Protein 4WXT (pdb70)

InterPro domains:
  IPR005746 Thioredoxin [PIRSF000077] (10-111)
  IPR005746 Thioredoxin [TIGR01068] (14-111)
  IPR013766 Thioredoxin domain [PF00085] (10-109)
  IPR013766 Thioredoxin domain [PS51352] (1-115)
  IPR017937 Thioredoxin, conserved site [PS00194] (30-48)
  IPR036249 Thioredoxin-like superfamily [SSF52833] (10-113)

Radius of gyration: 12.86 Å; Cα contacts (8 Å, |Δi|>4): 195; chains: 1; bounding box: 25×25×40 Å

Secondary structure (DSSP, 8-state):
---EEE-TTTHIIIIIT-SS-EEEEEE-TT-HHHHHHHHHHHHHHHHTTTT-EEEEEETTT-HHHHHHTT--SSSEEEEEETTEEEEEEES---HHHHHHHH-S----

B-factor: mean 15.84, std 8.83, range [5.78, 53.74]

Organism: NCBI:txid1160712

Structure (mmCIF, N/CA/C/O backbone):
data_4WXT
#
_entry.id   4WXT
#
_cell.length_a   26.070
_cell.length_b   29.860
_cell.length_c   31.080
_cell.angle_alpha   82.64
_cell.angle_beta   87.64
_cell.angle_gamma   66.84
#
_symmetry.space_group_name_H-M   'P 1'
#
loop_
_entity.id
_entity.type
_entity.pdbx_description
1 polymer Thioredoxin
2 water water
#
loop_
_atom_site.group_PDB
_atom_site.id
_atom_site.type_symbol
_atom_site.label_atom_id
_atom_site.label_alt_id
_atom_site.label_comp_id
_atom_site.label_asym_id
_atom_site.label_entity_id
_atom_site.label_seq_id
_atom_site.pdbx_PDB_ins_code
_atom_site.Cartn_x
_atom_site.Cartn_y
_atom_site.Cartn_z
_atom_site.occupancy
_atom_site.B_iso_or_equiv
_atom_site.auth_seq_id
_atom_site.auth_comp_id
_atom_site.auth_asym_id
_atom_site.auth_atom_id
_atom_site.pdbx_PDB_model_num
ATOM 1 N N . ILE A 1 16 ? -10.761 9.167 -7.595 1.00 22.88 8 ILE A N 1
ATOM 2 C CA . ILE A 1 16 ? -10.284 7.940 -6.964 1.00 24.01 8 ILE A CA 1
ATOM 3 C C . ILE A 1 16 ? -9.031 8.234 -6.146 1.00 23.81 8 ILE A C 1
ATOM 4 O O . ILE A 1 16 ? -8.038 8.720 -6.677 1.00 26.96 8 ILE A O 1
ATOM 9 N N . ALA A 1 17 ? -9.092 7.961 -4.847 1.00 25.16 9 ALA A N 1
ATOM 10 C CA . ALA A 1 17 ? -7.946 8.178 -3.971 1.00 15.67 9 ALA A CA 1
ATOM 11 C C . ALA A 1 17 ? -7.534 6.856 -3.350 1.00 11.87 9 ALA A C 1
ATOM 12 O O . ALA A 1 17 ? -8.067 5.810 -3.716 1.00 15.13 9 ALA A O 1
ATOM 14 N N . THR A 1 18 ? -6.593 6.888 -2.412 1.00 12.57 10 THR A N 1
ATOM 15 C CA . THR A 1 18 ? -6.228 5.687 -1.695 1.00 9.95 10 THR A CA 1
ATOM 16 C C . THR A 1 18 ? -7.314 5.280 -0.710 1.00 9.68 10 THR A C 1
ATOM 17 O O . THR A 1 18 ? -8.158 6.089 -0.302 1.00 11.86 10 THR A O 1
ATOM 21 N N . ILE A 1 19 ? -7.290 4.011 -0.329 1.00 9.14 11 ILE A N 1
ATOM 22 C CA . ILE A 1 19 ? -8.103 3.539 0.779 1.00 9.58 11 ILE A CA 1
ATOM 23 C C . ILE A 1 19 ? -7.192 3.205 1.938 1.00 8.35 11 ILE A C 1
ATOM 24 O O . ILE A 1 19 ? -6.018 2.902 1.747 1.00 12.00 11 ILE A O 1
ATOM 29 N N . GLU A 1 20 ? -7.739 3.269 3.135 1.00 8.34 12 GLU A N 1
ATOM 30 C CA . GLU A 1 20 ? -7.073 2.863 4.345 1.00 7.87 12 GLU A CA 1
ATOM 31 C C . GLU A 1 20 ? -7.493 1.433 4.646 1.00 7.48 12 GLU A C 1
ATOM 32 O O . GLU A 1 20 ? -8.689 1.128 4.574 1.00 8.09 12 GLU A O 1
ATOM 38 N N . VAL A 1 21 ? -6.550 0.565 4.957 1.00 6.64 13 VAL A N 1
ATOM 39 C CA . VAL A 1 21 ? -6.839 -0.809 5.336 1.00 7.52 13 VAL A CA 1
ATOM 40 C C . VAL A 1 21 ? -6.161 -1.144 6.662 1.00 7.29 13 VAL A C 1
ATOM 41 O O . VAL A 1 21 ? -5.285 -0.424 7.1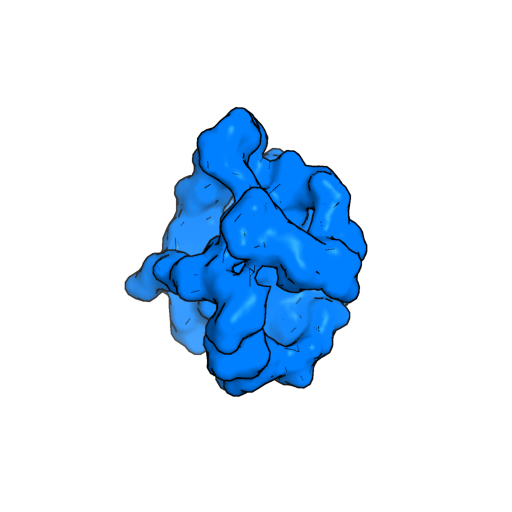41 1.00 8.01 13 VAL A O 1
ATOM 45 N N . SER A 1 22 ? -6.530 -2.288 7.218 1.00 7.71 14 SER A N 1
ATOM 46 C CA . SER A 1 22 ? -6.124 -2.661 8.572 1.00 8.41 14 SER A CA 1
ATOM 47 C C . SER A 1 22 ? -6.083 -4.172 8.662 1.00 8.18 14 SER A C 1
ATOM 48 O O . SER A 1 22 ? -6.563 -4.845 7.753 1.00 9.25 14 SER A O 1
ATOM 51 N N . ASP A 1 23 ? -5.582 -4.697 9.779 1.00 9.15 15 ASP A N 1
ATOM 52 C CA . ASP A 1 23 ? -5.611 -6.131 10.014 1.00 10.20 15 ASP A CA 1
ATOM 53 C C . ASP A 1 23 ? -7.036 -6.679 9.812 1.00 10.94 15 ASP A C 1
ATOM 54 O O . ASP A 1 23 ? -7.225 -7.714 9.185 1.00 11.61 15 ASP A O 1
ATOM 59 N N . ALA A 1 24 ? -8.026 -5.978 10.358 1.00 10.82 16 ALA A N 1
ATOM 60 C CA . ALA A 1 24 ? -9.408 -6.434 10.329 1.00 12.31 16 ALA A CA 1
ATOM 61 C C . ALA A 1 24 ? -9.995 -6.437 8.919 1.00 10.59 16 ALA A C 1
ATOM 62 O O . ALA A 1 24 ? -10.834 -7.269 8.597 1.00 12.97 16 ALA A O 1
ATOM 64 N N . SER A 1 25 ? -9.580 -5.486 8.085 1.00 8.22 17 SER A N 1
ATOM 65 C CA . SER A 1 25 ? -10.182 -5.380 6.757 1.00 8.86 17 SER A CA 1
ATOM 66 C C . SER A 1 25 ? -9.308 -5.926 5.638 1.00 8.71 17 SER A C 1
ATOM 67 O O . SER A 1 25 ? -9.723 -5.873 4.483 1.00 9.29 17 SER A O 1
ATOM 70 N N . PHE A 1 26 ? -8.122 -6.436 5.935 1.00 8.22 18 PHE A N 1
ATOM 71 C CA . PHE A 1 26 ? -7.182 -6.769 4.874 1.00 8.33 18 PHE A CA 1
ATOM 72 C C . PHE A 1 26 ? -7.736 -7.844 3.943 1.00 8.93 18 PHE A C 1
ATOM 73 O O . PHE A 1 26 ? -7.567 -7.769 2.736 1.00 8.75 18 PHE A O 1
ATOM 81 N N . SER A 1 27 ? -8.419 -8.833 4.486 1.00 9.25 19 SER A N 1
ATOM 82 C CA . SER A 1 27 ? -8.949 -9.894 3.620 1.00 8.98 19 SER A CA 1
ATOM 83 C C . SER A 1 27 ? -10.015 -9.410 2.659 1.00 10.08 19 SER A C 1
ATOM 84 O O . SER A 1 27 ? -10.014 -9.783 1.481 1.00 11.53 19 SER A O 1
ATOM 87 N N . THR A 1 28 ? -10.943 -8.587 3.138 1.00 9.16 20 THR A N 1
ATOM 88 C CA . THR A 1 28 ? -12.016 -8.112 2.272 1.00 9.54 20 THR A CA 1
ATOM 89 C C . THR A 1 28 ? -11.562 -7.006 1.330 1.00 9.88 20 THR A C 1
ATOM 90 O O . THR A 1 28 ? -12.046 -6.935 0.188 1.00 11.47 20 THR A O 1
ATOM 94 N N . ASP A 1 29 ? -10.663 -6.146 1.779 1.00 8.01 21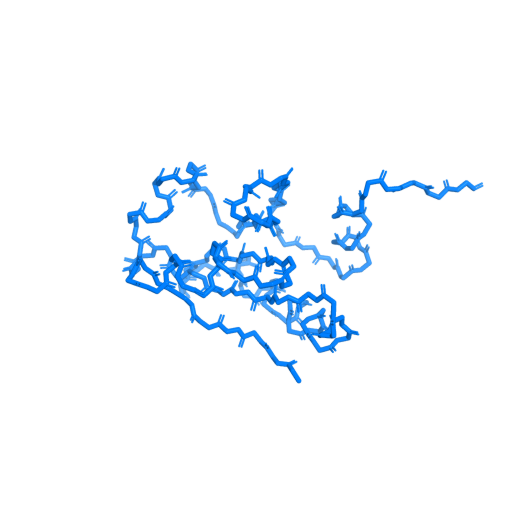 ASP A N 1
ATOM 95 C CA . ASP A 1 29 ? -10.376 -4.938 1.026 1.00 7.94 21 ASP A CA 1
ATOM 96 C C . ASP A 1 29 ? -9.099 -5.035 0.199 1.00 8.53 21 ASP A C 1
ATOM 97 O O . ASP A 1 29 ? -8.889 -4.220 -0.719 1.00 11.55 21 ASP A O 1
ATOM 102 N N . VAL A 1 30 ? -8.222 -5.978 0.537 1.00 7.88 22 VAL A N 1
ATOM 103 C CA . VAL A 1 30 ? -7.012 -6.187 -0.255 1.00 7.88 22 VAL A CA 1
ATOM 104 C C . VAL A 1 30 ? -7.051 -7.558 -0.910 1.00 7.95 22 VAL A C 1
ATOM 105 O O . VAL A 1 30 ? -7.051 -7.672 -2.140 1.00 8.77 22 VAL A O 1
ATOM 109 N N . LEU A 1 31 ? -7.134 -8.617 -0.120 1.00 7.68 23 LEU A N 1
ATOM 110 C CA . LEU A 1 31 ? -6.940 -9.941 -0.700 1.00 8.32 23 LEU A CA 1
ATOM 111 C C . LEU A 1 31 ? -8.076 -10.309 -1.646 1.00 9.89 23 LEU A C 1
ATOM 112 O O . LEU A 1 31 ? -7.853 -11.002 -2.656 1.00 10.24 23 LEU A O 1
ATOM 117 N N . ALA A 1 32 ? -9.293 -9.849 -1.344 1.00 9.71 24 ALA A N 1
ATOM 118 C CA . ALA A 1 32 ? -10.486 -10.172 -2.139 1.00 10.96 24 ALA A CA 1
ATOM 119 C C . ALA A 1 32 ? -10.764 -9.136 -3.209 1.00 11.46 24 ALA A C 1
ATOM 120 O O . ALA A 1 32 ? -11.781 -9.232 -3.902 1.00 13.96 24 ALA A O 1
ATOM 122 N N . SER A 1 33 ? -9.905 -8.145 -3.368 1.00 11.84 25 SER A N 1
ATOM 123 C CA . SER A 1 33 ? -10.118 -7.127 -4.376 1.00 12.63 25 SER A CA 1
ATOM 124 C C . SER A 1 33 ? -10.170 -7.720 -5.782 1.00 14.12 25 SER A C 1
ATOM 125 O O . SER A 1 33 ? -9.417 -8.625 -6.125 1.00 16.77 25 SER A O 1
ATOM 128 N N . ASN A 1 34 ? -11.077 -7.190 -6.582 1.00 17.60 26 ASN A N 1
ATOM 129 C CA . ASN A 1 34 ? -11.109 -7.537 -7.986 1.00 20.95 26 ASN A CA 1
ATOM 130 C C . ASN A 1 34 ? -9.902 -6.926 -8.694 1.00 22.78 26 ASN A C 1
ATOM 131 O O . ASN A 1 34 ? -9.225 -7.599 -9.469 1.00 29.80 26 ASN A O 1
ATOM 136 N N . LYS A 1 35 ? -9.613 -5.659 -8.404 1.00 16.23 27 LYS A N 1
ATOM 137 C CA . LYS A 1 35 ? -8.464 -4.992 -9.005 1.00 14.48 27 LYS A CA 1
ATOM 138 C C . LYS A 1 35 ? -7.171 -5.388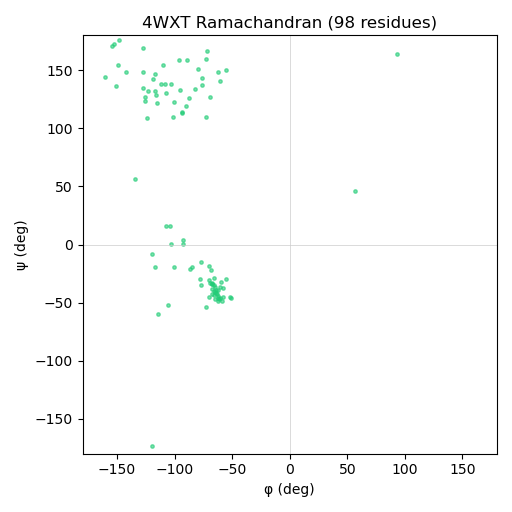 -8.292 1.00 12.80 27 LYS A C 1
ATOM 139 O O . LYS A 1 35 ? -7.192 -5.671 -7.085 1.00 13.43 27 LYS A O 1
ATOM 145 N N . PRO A 1 36 ? -6.043 -5.372 -9.007 1.00 12.01 28 PRO A N 1
ATOM 146 C CA . PRO A 1 36 ? -4.786 -5.445 -8.260 1.00 11.89 28 PRO A CA 1
ATOM 147 C C . PRO A 1 36 ? -4.709 -4.329 -7.210 1.00 10.72 28 PRO A C 1
ATOM 148 O O . PRO A 1 36 ? -5.303 -3.258 -7.393 1.00 10.20 28 PRO A O 1
ATOM 152 N N . VAL A 1 37 ? -4.008 -4.590 -6.108 1.00 8.67 29 VAL A N 1
ATOM 153 C CA . VAL A 1 37 ? -3.903 -3.618 -5.029 1.00 9.20 29 VAL A CA 1
ATOM 154 C C . VAL A 1 37 ? -2.458 -3.345 -4.693 1.00 7.79 29 VAL A C 1
ATOM 155 O O . VAL A 1 37 ? -1.729 -4.264 -4.381 1.00 9.45 29 VAL A O 1
ATOM 159 N N . LEU A 1 38 ? -2.067 -2.081 -4.764 1.00 7.71 30 LEU A N 1
ATOM 160 C CA . LEU A 1 38 ? -0.762 -1.679 -4.293 1.00 7.23 30 LEU A CA 1
ATOM 161 C C . LEU A 1 38 ? -0.885 -1.226 -2.856 1.00 7.01 30 LEU A C 1
ATOM 162 O O . LEU A 1 38 ? -1.550 -0.234 -2.589 1.00 7.65 30 LEU A O 1
ATOM 167 N N . VAL A 1 39 ? -0.280 -1.963 -1.929 1.00 6.75 31 VAL A N 1
ATOM 168 C CA . VAL A 1 39 ? -0.401 -1.661 -0.502 1.00 6.56 31 VAL A CA 1
ATOM 169 C C . VAL A 1 39 ? 0.856 -0.933 -0.025 1.00 6.33 31 VAL A C 1
ATOM 170 O O . VAL A 1 39 ? 1.976 -1.437 -0.199 1.00 7.11 31 VAL A O 1
ATOM 174 N N . ASP A 1 40 ? 0.657 0.246 0.526 1.00 6.35 32 ASP A N 1
ATOM 175 C CA . ASP A 1 40 ? 1.703 1.048 1.129 1.00 6.88 32 ASP A CA 1
ATOM 176 C C . ASP A 1 40 ? 1.787 0.786 2.614 1.00 6.91 32 ASP A C 1
ATOM 177 O O . ASP A 1 40 ? 0.861 1.144 3.360 1.00 7.76 32 ASP A O 1
ATOM 182 N N . PHE A 1 41 ? 2.883 0.186 3.046 1.00 6.80 33 PHE A N 1
ATOM 183 C CA . PHE A 1 41 ? 3.158 -0.038 4.457 1.00 7.12 33 PHE A CA 1
ATOM 184 C C . PHE A 1 41 ? 3.917 1.171 4.967 1.00 7.48 33 PHE A C 1
ATOM 185 O O . PHE A 1 41 ? 5.033 1.433 4.494 1.00 7.17 33 PHE A O 1
ATOM 193 N N . TRP A 1 42 ? 3.360 1.884 5.942 1.00 7.61 34 TRP A N 1
ATOM 194 C CA . TRP A 1 42 ? 3.902 3.179 6.357 1.00 8.37 34 TRP A CA 1
ATOM 195 C C . TRP A 1 42 ? 3.665 3.427 7.843 1.00 8.61 34 TRP A C 1
ATOM 196 O O . TRP A 1 42 ? 3.006 2.619 8.510 1.00 8.21 34 TRP A O 1
ATOM 207 N N . ALA A 1 43 ? 4.188 4.535 8.357 1.00 8.33 35 ALA A N 1
ATOM 208 C CA . ALA A 1 43 ? 3.934 4.921 9.734 1.00 9.31 35 ALA A CA 1
ATOM 209 C C . ALA A 1 43 ? 3.960 6.440 9.837 1.00 9.57 35 ALA A C 1
ATOM 210 O O . ALA A 1 43 ? 4.602 7.124 9.042 1.00 10.28 35 ALA A O 1
ATOM 212 N N . THR A 1 44 ? 3.260 6.969 10.838 1.00 10.99 36 THR A N 1
ATOM 213 C CA . THR A 1 44 ? 3.083 8.417 10.951 1.00 12.66 36 THR A CA 1
ATOM 214 C C . THR A 1 44 ? 4.370 9.194 11.228 1.00 11.90 36 THR A C 1
ATOM 215 O O . THR A 1 44 ? 4.486 10.362 10.839 1.00 16.59 36 THR A O 1
ATOM 219 N N . TRP A 1 45 ? 5.321 8.556 11.899 1.00 13.51 37 TRP A N 1
ATOM 220 C CA . TRP A 1 45 ? 6.574 9.202 12.272 1.00 14.45 37 TRP A CA 1
ATOM 221 C C . TRP A 1 45 ? 7.627 9.125 11.163 1.00 12.62 37 TRP A C 1
ATOM 222 O O . TRP A 1 45 ? 8.705 9.701 11.278 1.00 13.67 37 TRP A O 1
ATOM 233 N N A CYS A 1 46 ? 7.332 8.399 10.102 0.41 12.07 38 CYS A N 1
ATOM 234 N N B CYS A 1 46 ? 7.302 8.431 10.076 0.59 11.45 38 CYS A N 1
ATOM 235 C CA A CYS A 1 46 ? 8.366 8.132 9.137 0.41 11.07 38 CYS A CA 1
ATOM 236 C CA B CYS A 1 46 ? 8.266 8.065 9.048 0.59 12.08 38 CYS A CA 1
ATOM 237 C C A CYS A 1 46 ? 8.445 9.187 8.043 0.41 11.32 38 CYS A C 1
ATOM 238 C C B CYS A 1 46 ? 8.442 9.159 7.979 0.59 12.22 38 CYS A C 1
ATOM 239 O O A CYS A 1 46 ? 7.480 9.464 7.330 0.41 13.73 38 CYS A O 1
ATOM 240 O O B CYS A 1 46 ? 7.520 9.440 7.211 0.59 12.65 38 CYS A O 1
ATOM 245 N N . GLY A 1 47 ? 9.631 9.764 7.922 1.00 14.56 39 GLY A N 1
ATOM 246 C CA . GLY A 1 47 ? 9.915 10.789 6.940 1.00 15.32 39 GLY A CA 1
ATOM 247 C C . GLY A 1 47 ? 9.750 10.384 5.482 1.00 14.07 39 GLY A C 1
ATOM 248 O O . GLY A 1 47 ? 8.993 11.007 4.739 1.00 14.08 39 GLY A O 1
ATOM 249 N N A PRO A 1 48 ? 10.446 9.317 5.038 0.56 13.92 40 PRO A N 1
ATOM 250 N N B PRO A 1 48 ? 10.451 9.328 5.057 0.44 14.70 40 PRO A N 1
ATOM 251 C CA A PRO A 1 48 ? 10.294 8.955 3.622 0.56 13.62 40 PRO A CA 1
ATOM 252 C CA B PRO A 1 48 ? 10.330 8.921 3.653 0.44 13.57 40 PRO A CA 1
ATOM 253 C C A PRO A 1 48 ? 8.874 8.518 3.263 0.56 11.65 40 PRO A C 1
ATOM 254 C C B PRO A 1 48 ? 8.904 8.484 3.270 0.44 11.63 40 PRO A C 1
ATOM 255 O O A PRO A 1 48 ? 8.467 8.637 2.107 0.56 12.26 40 PRO A O 1
ATOM 256 O O B PRO A 1 48 ? 8.522 8.596 2.106 0.44 13.62 40 PRO A O 1
ATOM 263 N N . CYS A 1 49 ? 8.115 8.011 4.234 1.00 10.59 41 CYS A N 1
ATOM 264 C CA . CYS A 1 49 ? 6.714 7.676 3.977 1.00 9.06 41 CYS A CA 1
ATOM 265 C C . CYS A 1 49 ? 5.939 8.900 3.493 1.00 9.37 41 CYS A C 1
ATOM 266 O O . CYS A 1 49 ? 5.069 8.797 2.639 1.00 9.39 41 CYS A 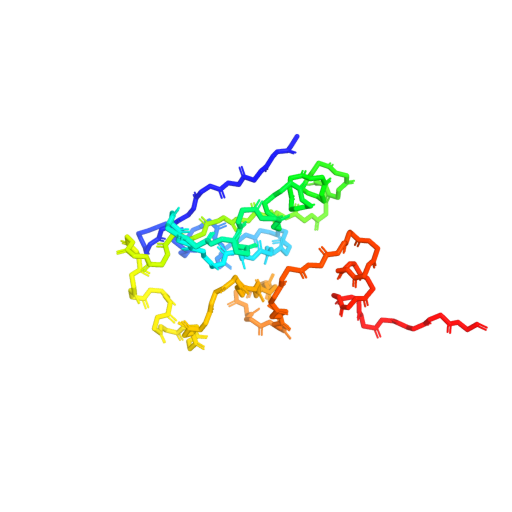O 1
ATOM 269 N N . LYS A 1 50 ? 6.250 10.046 4.068 1.00 10.78 42 LYS A N 1
ATOM 270 C CA . LYS A 1 50 ? 5.568 11.277 3.688 1.00 12.60 42 LYS A CA 1
ATOM 271 C C . LYS A 1 50 ? 5.866 11.677 2.255 1.00 11.69 42 LYS A C 1
ATOM 272 O O . LYS A 1 50 ? 5.019 12.258 1.596 1.00 11.84 42 LYS A O 1
ATOM 278 N N . MET A 1 51 ? 7.085 11.420 1.791 1.00 9.86 43 MET A N 1
ATOM 279 C CA . MET A 1 51 ? 7.441 11.730 0.415 1.00 11.24 43 MET A CA 1
ATOM 280 C C . MET A 1 51 ? 6.748 10.844 -0.587 1.00 9.58 43 MET A C 1
ATOM 281 O O . MET A 1 51 ? 6.454 11.277 -1.704 1.00 13.51 43 MET A O 1
ATOM 286 N N . VAL A 1 52 ? 6.496 9.604 -0.229 1.00 9.27 44 VAL A N 1
ATOM 287 C CA . VAL A 1 52 ? 5.911 8.761 -1.254 1.00 10.55 44 VAL A CA 1
ATOM 288 C C . VAL A 1 52 ? 4.395 8.906 -1.268 1.00 8.77 44 VAL A C 1
ATOM 289 O O . VAL A 1 52 ? 3.761 8.611 -2.288 1.00 9.48 44 VAL A O 1
ATOM 293 N N . ALA A 1 53 ? 3.789 9.370 -0.186 1.00 9.61 45 ALA A N 1
ATOM 294 C CA . ALA A 1 53 ? 2.342 9.500 -0.131 1.00 10.76 45 ALA A CA 1
ATOM 295 C C . ALA A 1 53 ? 1.729 10.264 -1.329 1.00 11.09 45 ALA A C 1
ATOM 296 O O . ALA A 1 53 ? 0.737 9.786 -1.896 1.00 10.79 45 ALA A O 1
ATOM 298 N N . PRO A 1 54 ? 2.279 11.417 -1.754 1.00 9.75 46 PRO A N 1
ATOM 299 C CA . PRO A 1 54 ? 1.624 12.103 -2.885 1.00 11.22 46 PRO A CA 1
ATOM 300 C C . PRO A 1 54 ? 1.786 11.361 -4.210 1.00 10.46 46 PRO A C 1
ATOM 301 O O . PRO A 1 54 ? 0.896 11.465 -5.065 1.00 12.37 46 PRO A O 1
ATOM 305 N N . VAL A 1 55 ? 2.883 10.640 -4.393 1.00 10.07 47 VAL A N 1
ATOM 306 C CA . VAL A 1 55 ? 3.046 9.846 -5.615 1.00 11.41 47 VAL A CA 1
ATOM 307 C C . VAL A 1 55 ? 1.946 8.767 -5.670 1.00 10.09 47 VAL A C 1
ATOM 308 O O . VAL A 1 55 ? 1.331 8.510 -6.718 1.00 11.08 47 VAL A O 1
ATOM 312 N N . LEU A 1 56 ? 1.689 8.141 -4.533 1.00 9.99 48 LEU A N 1
ATOM 313 C CA . LEU A 1 56 ? 0.642 7.124 -4.468 1.00 10.51 48 LEU A CA 1
ATOM 314 C C . LEU A 1 56 ? -0.734 7.696 -4.723 1.00 10.36 48 LEU A C 1
ATOM 315 O O . LEU A 1 56 ? -1.567 7.038 -5.368 1.00 11.16 48 LEU A O 1
ATOM 320 N N . GLU A 1 57 ? -1.010 8.909 -4.264 1.00 11.34 49 GLU A N 1
ATOM 321 C CA . GLU A 1 57 ? -2.320 9.500 -4.531 1.00 12.03 49 GLU A CA 1
ATOM 322 C C . GLU A 1 57 ? -2.471 9.800 -6.007 1.00 11.87 49 GLU A C 1
ATOM 323 O O . GLU A 1 57 ? -3.562 9.621 -6.565 1.00 13.16 49 GLU A O 1
ATOM 329 N N . GLU A 1 58 ? -1.405 10.258 -6.641 1.00 12.30 50 GLU A N 1
ATOM 330 C CA . GLU A 1 58 ? -1.414 10.509 -8.079 1.00 12.39 50 GLU A CA 1
ATOM 331 C C . GLU A 1 58 ? -1.687 9.235 -8.861 1.00 11.54 50 GLU A C 1
ATOM 332 O O . GLU A 1 58 ? -2.504 9.216 -9.770 1.00 13.47 50 GLU A O 1
ATOM 338 N N . ILE A 1 59 ? -1.004 8.165 -8.521 1.00 12.30 51 ILE A N 1
ATOM 339 C CA . ILE A 1 59 ? -1.194 6.890 -9.202 1.00 12.29 51 ILE A CA 1
ATOM 340 C C . ILE A 1 59 ? -2.602 6.367 -8.946 1.00 10.60 51 ILE A C 1
ATOM 341 O O . ILE A 1 59 ? -3.263 5.859 -9.863 1.00 12.13 51 ILE A O 1
ATOM 346 N N . ALA A 1 60 ? -3.080 6.509 -7.718 1.00 11.11 52 ALA A N 1
ATOM 347 C CA . ALA A 1 60 ? -4.418 6.020 -7.399 1.00 11.05 52 ALA A CA 1
ATOM 348 C C . ALA A 1 60 ? -5.485 6.707 -8.243 1.00 12.77 52 ALA A C 1
ATOM 349 O O . ALA A 1 60 ? -6.489 6.086 -8.635 1.00 12.67 52 ALA A O 1
ATOM 351 N N . SER A 1 61 ? -5.294 7.989 -8.524 1.00 12.55 53 SER A N 1
ATOM 352 C CA . SER A 1 61 ? -6.198 8.727 -9.384 1.00 14.94 53 SER A CA 1
ATOM 353 C C . SER A 1 61 ? -6.032 8.317 -10.840 1.00 14.08 53 SER A C 1
ATOM 354 O O . SER A 1 61 ? -7.007 7.951 -11.501 1.00 17.27 53 SER A O 1
ATOM 357 N N . GLU A 1 62 ? -4.815 8.377 -11.358 1.00 13.78 54 GLU A N 1
ATOM 358 C CA . GLU A 1 62 ? -4.565 8.192 -12.781 1.00 15.89 54 GLU A CA 1
ATOM 359 C C . GLU A 1 62 ? -4.848 6.773 -13.240 1.00 14.98 54 GLU A C 1
ATOM 360 O O . GLU A 1 62 ? -5.315 6.563 -14.359 1.00 18.13 54 GLU A O 1
ATOM 366 N N . ARG A 1 63 ? -4.584 5.811 -12.375 1.00 12.86 55 ARG A N 1
ATOM 367 C CA . ARG A 1 63 ? -4.758 4.398 -12.714 1.00 13.22 55 ARG A CA 1
ATOM 368 C C . ARG A 1 63 ? -5.964 3.777 -12.022 1.00 10.41 55 ARG A C 1
ATOM 369 O O . ARG A 1 63 ? -6.082 2.560 -11.986 1.00 12.31 55 ARG A O 1
ATOM 377 N N . GLY A 1 64 ? -6.854 4.611 -11.511 1.00 12.18 56 GLY A N 1
ATOM 378 C CA . GLY A 1 64 ? -7.957 4.176 -10.668 1.00 15.08 56 GLY A CA 1
ATOM 379 C C . GLY A 1 64 ? -8.878 3.120 -11.231 1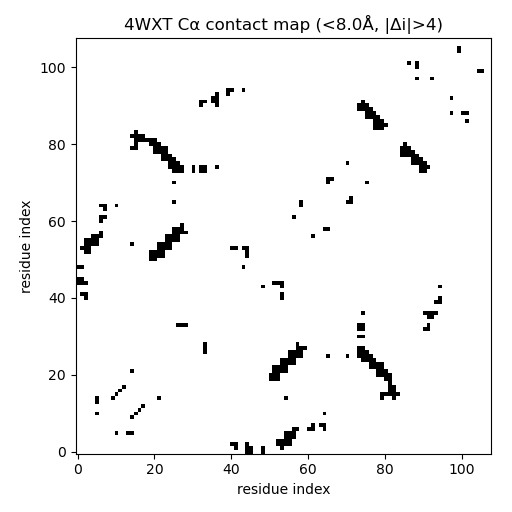.00 14.56 56 GLY A C 1
ATOM 380 O O . GLY A 1 64 ? -9.464 2.344 -10.476 1.00 14.47 56 GLY A O 1
ATOM 381 N N . ASP A 1 65 ? -9.037 3.074 -12.543 1.00 12.43 57 ASP A N 1
ATOM 382 C CA . ASP A 1 65 ? -9.919 2.064 -13.107 1.00 13.27 57 ASP A CA 1
ATOM 383 C C . ASP A 1 65 ? -9.237 0.701 -13.123 1.00 14.10 57 ASP A C 1
ATOM 384 O O . ASP A 1 65 ? -9.916 -0.310 -13.294 1.00 16.98 57 ASP A O 1
ATOM 389 N N . HIS A 1 66 ? -7.917 0.659 -12.945 1.00 12.15 58 HIS A N 1
ATOM 390 C CA . HIS A 1 66 ? -7.131 -0.572 -13.072 1.00 12.58 58 HIS A CA 1
ATOM 391 C C . HIS A 1 66 ? -6.383 -0.996 -11.826 1.00 13.71 58 HIS A C 1
ATOM 392 O O . HIS A 1 66 ? -5.766 -2.064 -11.781 1.00 16.60 58 HIS A O 1
ATOM 399 N N . LEU A 1 67 ? -6.377 -0.132 -10.820 1.00 11.93 59 LEU A N 1
ATOM 400 C CA . LEU A 1 67 ? -5.531 -0.325 -9.652 1.00 11.43 59 LEU A CA 1
ATOM 401 C C . LEU A 1 67 ? -6.173 0.296 -8.431 1.00 13.21 59 LEU A C 1
ATOM 402 O O . LEU A 1 67 ? -6.710 1.407 -8.494 1.00 15.47 59 LEU A O 1
ATOM 407 N N . THR A 1 68 ? -6.135 -0.427 -7.326 1.00 10.09 60 THR A N 1
ATOM 408 C CA . THR A 1 68 ? -6.472 0.144 -6.033 1.00 10.77 60 THR A CA 1
ATOM 409 C C . THR A 1 68 ? -5.177 0.400 -5.282 1.00 8.83 60 THR A C 1
ATOM 410 O O . THR A 1 68 ? -4.266 -0.417 -5.354 1.00 9.24 60 THR A O 1
ATOM 414 N N . VAL A 1 69 ? -5.076 1.540 -4.603 1.00 8.81 61 VAL A N 1
ATOM 415 C CA . VAL A 1 69 ? -3.924 1.811 -3.754 1.00 8.30 61 VAL A CA 1
ATOM 416 C C . VAL A 1 69 ? -4.408 1.901 -2.305 1.00 8.21 61 VAL A C 1
ATOM 417 O O . VAL A 1 69 ? -5.310 2.672 -1.993 1.00 9.16 61 VAL A O 1
ATOM 421 N N . ALA A 1 70 ? -3.854 1.049 -1.451 1.00 7.36 62 ALA A N 1
ATOM 422 C CA . ALA A 1 70 ? -4.290 0.927 -0.045 1.00 7.50 62 ALA A CA 1
ATOM 423 C C . ALA A 1 70 ? -3.146 1.309 0.868 1.00 7.73 62 ALA A C 1
ATOM 424 O O . ALA A 1 70 ? -1.977 1.070 0.509 1.00 11.03 62 ALA A O 1
ATOM 426 N N . LYS A 1 71 ? -3.444 1.902 2.018 1.00 7.70 63 LYS A N 1
ATOM 427 C CA . LYS A 1 71 ? -2.428 2.291 2.974 1.00 6.96 63 LYS A CA 1
ATOM 428 C C . LYS A 1 71 ? -2.647 1.526 4.254 1.00 7.03 63 LYS A C 1
ATOM 429 O O . LYS A 1 71 ? -3.776 1.477 4.777 1.00 7.21 63 LYS A O 1
ATOM 435 N N . LEU A 1 72 ? -1.559 0.951 4.758 1.00 6.89 64 LEU A N 1
ATOM 436 C CA . LEU A 1 72 ? -1.575 0.151 5.962 1.00 7.88 64 LEU A CA 1
ATOM 437 C C . LEU A 1 72 ? -0.559 0.747 6.942 1.00 6.46 64 LEU A C 1
ATOM 438 O O . LEU A 1 72 ? 0.652 0.670 6.713 1.00 7.43 64 LEU A O 1
ATOM 443 N N . ASP A 1 73 ? -1.040 1.370 8.009 1.00 6.96 65 ASP A N 1
ATOM 444 C CA . ASP A 1 73 ? -0.211 1.903 9.077 1.00 7.88 65 ASP A CA 1
ATOM 445 C C . ASP A 1 73 ? 0.327 0.728 9.878 1.00 8.44 65 ASP A C 1
ATOM 446 O O . ASP A 1 73 ? -0.435 0.049 10.584 1.00 9.07 65 ASP A O 1
ATOM 451 N N . VAL A 1 74 ? 1.626 0.474 9.769 1.00 7.56 66 VAL A N 1
ATOM 452 C CA . VAL A 1 74 ? 2.186 -0.729 10.372 1.00 9.03 66 VAL A CA 1
ATOM 453 C C . VAL A 1 74 ? 2.155 -0.685 11.898 1.00 9.36 66 VAL A C 1
ATOM 454 O O . VAL A 1 74 ? 2.174 -1.739 12.541 1.00 11.17 66 VAL A O 1
ATOM 458 N N . ASP A 1 75 ? 2.078 0.511 12.489 1.00 9.02 67 ASP A N 1
ATOM 459 C CA . ASP A 1 75 ? 2.074 0.600 13.949 1.00 10.17 67 ASP A CA 1
ATOM 460 C C . ASP A 1 75 ? 0.703 0.256 14.512 1.00 11.07 67 ASP A C 1
ATOM 461 O O . ASP A 1 75 ? 0.603 -0.279 15.614 1.00 13.42 67 ASP A O 1
ATOM 466 N N . ALA A 1 76 ? -0.348 0.529 13.743 1.00 9.87 68 ALA A N 1
ATOM 467 C CA . ALA A 1 76 ? -1.696 0.161 14.130 1.00 11.06 68 ALA A CA 1
ATOM 468 C C . ALA A 1 76 ? -2.002 -1.269 13.720 1.00 10.71 68 ALA A C 1
ATOM 469 O O . ALA A 1 76 ? -2.956 -1.882 14.226 1.00 12.67 68 ALA A O 1
ATOM 471 N N . ASN A 1 77 ? -1.230 -1.786 12.773 1.00 10.60 69 ASN A N 1
ATOM 472 C CA . ASN A 1 77 ? -1.510 -3.093 12.176 1.00 11.79 69 ASN A CA 1
ATOM 473 C C . ASN A 1 77 ? -0.259 -3.933 12.075 1.00 11.35 69 ASN A C 1
ATOM 474 O O . ASN A 1 77 ? 0.124 -4.362 10.981 1.00 11.11 69 ASN A O 1
ATOM 479 N N . PRO A 1 78 ? 0.428 -4.157 13.211 1.00 17.39 70 PRO A N 1
ATOM 480 C CA . PRO A 1 78 ? 1.714 -4.847 13.065 1.00 15.88 70 PRO A CA 1
ATOM 481 C C . PRO A 1 78 ? 1.559 -6.308 12.677 1.00 17.38 70 PRO A C 1
ATOM 482 O O . PRO A 1 78 ? 2.506 -6.890 12.188 1.00 16.17 70 PRO A O 1
ATOM 486 N N . GLU A 1 79 ? 0.389 -6.881 12.876 1.00 19.58 71 GLU A N 1
ATOM 487 C CA . GLU A 1 79 ? 0.137 -8.261 12.457 1.00 18.73 71 GLU A CA 1
ATOM 488 C C . GLU A 1 79 ? 0.269 -8.445 10.945 1.00 15.33 71 GLU A C 1
ATOM 489 O O . GLU A 1 79 ? 0.965 -9.344 10.485 1.00 14.34 71 GLU A O 1
ATOM 495 N N . THR A 1 80 ? -0.356 -7.573 10.170 1.00 12.75 72 THR A N 1
ATOM 496 C CA . THR A 1 80 ? -0.259 -7.646 8.721 1.00 12.57 72 THR A CA 1
ATOM 497 C C . THR A 1 80 ? 1.167 -7.371 8.237 1.00 9.26 72 THR A C 1
ATOM 498 O O . THR A 1 80 ? 1.670 -8.035 7.320 1.00 10.93 72 THR A O 1
ATOM 502 N N . ALA A 1 81 ? 1.828 -6.408 8.873 1.00 10.64 73 ALA A N 1
ATOM 503 C CA . ALA A 1 81 ? 3.223 -6.132 8.520 1.00 10.96 73 ALA A CA 1
ATOM 504 C C . ALA A 1 81 ? 4.077 -7.367 8.763 1.00 11.65 73 ALA A C 1
ATOM 505 O O . ALA A 1 81 ? 4.888 -7.738 7.918 1.00 11.64 73 ALA A O 1
ATOM 507 N N . GLN A 1 82 ? 3.889 -8.002 9.915 1.00 12.64 74 GLN A N 1
ATOM 508 C CA . GLN A 1 82 ? 4.665 -9.196 10.239 1.00 14.41 74 GLN A CA 1
ATOM 509 C C . GLN A 1 82 ? 4.377 -10.304 9.238 1.00 13.96 74 GLN A C 1
ATOM 510 O O . GLN A 1 82 ? 5.297 -10.980 8.748 1.00 14.90 74 GLN A O 1
ATOM 512 N N . ASN A 1 83 ? 3.101 -10.492 8.922 1.00 14.81 75 ASN A N 1
ATOM 513 C CA . ASN A 1 83 ? 2.712 -11.553 8.010 1.00 14.95 75 ASN A CA 1
ATOM 514 C C . ASN A 1 83 ? 3.329 -11.449 6.630 1.00 13.82 75 ASN A C 1
ATOM 515 O O . ASN A 1 83 ? 3.577 -12.472 5.997 1.00 17.34 75 ASN A O 1
ATOM 520 N N . PHE A 1 84 ? 3.558 -10.225 6.158 1.00 12.30 76 PHE A N 1
ATOM 521 C CA . PHE A 1 84 ? 4.142 -10.053 4.839 1.00 11.94 76 PHE A CA 1
ATOM 522 C C . PHE A 1 84 ? 5.607 -9.676 4.899 1.00 13.25 76 PHE A C 1
ATOM 523 O O . PHE A 1 84 ? 6.172 -9.239 3.891 1.00 12.66 76 PHE A O 1
ATOM 531 N N . GLN A 1 85 ? 6.222 -9.879 6.064 1.00 12.39 77 GLN A N 1
ATOM 532 C CA . GLN A 1 85 ? 7.663 -9.666 6.213 1.00 11.72 77 GLN A CA 1
ATOM 533 C C . GLN A 1 85 ? 8.060 -8.245 5.813 1.00 11.57 77 GLN A C 1
ATOM 534 O O . GLN A 1 85 ? 9.044 -8.025 5.082 1.00 11.76 77 GLN A O 1
ATOM 540 N N . VAL A 1 86 ? 7.287 -7.282 6.293 1.00 11.36 78 VAL A N 1
ATOM 541 C CA . VAL A 1 86 ? 7.592 -5.873 6.104 1.00 9.45 78 VAL A CA 1
ATOM 542 C C . VAL A 1 86 ? 8.199 -5.319 7.383 1.00 10.61 78 VAL A C 1
ATOM 543 O O . VAL A 1 86 ? 7.516 -5.231 8.417 1.00 11.54 78 VAL A O 1
ATOM 547 N N . VAL A 1 87 ? 9.503 -5.017 7.310 1.00 10.03 79 VAL A N 1
ATOM 548 C CA . VAL A 1 87 ? 10.264 -4.475 8.399 1.00 10.56 79 VAL A CA 1
ATOM 549 C C . VAL A 1 87 ? 10.534 -2.996 8.148 1.00 11.20 79 VAL A C 1
ATOM 550 O O . VAL A 1 87 ? 10.220 -2.147 8.980 1.00 14.27 79 VAL A O 1
ATOM 554 N N . SER A 1 88 ? 11.068 -2.668 6.984 1.00 9.12 80 SER A N 1
ATOM 555 C CA . SER A 1 88 ? 11.348 -1.272 6.685 1.00 7.61 80 SER A CA 1
ATOM 556 C C . SER A 1 88 ? 10.144 -0.617 6.048 1.00 7.28 80 SER A C 1
ATOM 557 O O . SER A 1 88 ? 9.306 -1.273 5.438 1.00 7.90 80 SER A O 1
ATOM 560 N N . ILE A 1 89 ? 10.105 0.704 6.126 1.00 7.73 81 ILE A N 1
ATOM 561 C CA . ILE A 1 89 ? 9.041 1.498 5.555 1.00 7.64 81 ILE A CA 1
ATOM 562 C C . ILE A 1 89 ? 9.662 2.772 4.984 1.00 7.56 81 ILE A C 1
ATOM 563 O O . ILE A 1 89 ? 10.665 3.270 5.487 1.00 7.80 81 ILE A O 1
ATOM 568 N N . PRO A 1 90 ? 9.073 3.309 3.908 1.00 7.61 82 PRO A N 1
ATOM 569 C CA . PRO A 1 90 ? 7.895 2.801 3.205 1.00 7.91 82 PRO A CA 1
ATOM 570 C C . PRO A 1 90 ? 8.216 1.591 2.330 1.00 7.98 82 PRO A C 1
ATOM 571 O O . PRO A 1 90 ? 9.260 1.572 1.667 1.00 7.38 82 PRO A O 1
ATOM 575 N N . THR A 1 91 ? 7.350 0.588 2.369 1.00 8.09 83 THR A N 1
ATOM 576 C CA . THR A 1 91 ? 7.459 -0.579 1.513 1.00 7.06 83 THR A CA 1
ATOM 577 C C . THR A 1 91 ? 6.119 -0.743 0.828 1.00 6.22 83 THR A C 1
ATOM 578 O O . THR A 1 91 ? 5.085 -0.591 1.488 1.00 7.27 83 THR A O 1
ATOM 582 N N . LEU A 1 92 ? 6.110 -0.995 -0.473 1.00 5.78 84 LEU A N 1
ATOM 583 C CA . LEU A 1 92 ? 4.882 -1.239 -1.210 1.00 6.58 84 LEU A CA 1
ATOM 584 C C . LEU A 1 92 ? 4.885 -2.675 -1.629 1.00 7.90 84 LEU A C 1
ATOM 585 O O . LEU A 1 92 ? 5.906 -3.196 -2.106 1.00 8.86 84 LEU A O 1
ATOM 590 N N . ILE A 1 93 ? 3.733 -3.329 -1.512 1.00 7.51 85 ILE A N 1
ATOM 591 C CA . ILE A 1 93 ? 3.560 -4.671 -2.072 1.00 7.24 85 ILE A CA 1
ATOM 592 C C . ILE A 1 93 ? 2.343 -4.671 -2.980 1.00 6.84 85 ILE A C 1
ATOM 593 O O . ILE A 1 93 ? 1.254 -4.216 -2.598 1.00 8.08 85 ILE A O 1
ATOM 598 N N . LEU A 1 94 ? 2.547 -5.136 -4.202 1.00 8.11 86 LEU A N 1
ATOM 599 C CA . LEU A 1 94 ? 1.476 -5.307 -5.164 1.00 8.62 86 LEU A CA 1
ATOM 600 C C . LEU A 1 94 ? 0.859 -6.679 -4.983 1.00 8.92 86 LEU A C 1
ATOM 601 O O . LEU A 1 94 ? 1.565 -7.695 -4.978 1.00 10.48 86 LEU A O 1
ATOM 606 N N . PHE A 1 95 ? -0.458 -6.686 -4.796 1.00 9.19 87 PHE A N 1
ATOM 607 C CA . PHE A 1 95 ? -1.257 -7.908 -4.670 1.00 10.22 87 PHE A CA 1
ATOM 608 C C . PHE A 1 95 ? -2.119 -8.124 -5.899 1.00 10.99 87 PHE A C 1
ATOM 609 O O . PHE A 1 95 ? -2.749 -7.191 -6.401 1.00 11.92 87 PHE A O 1
ATOM 617 N N . LYS A 1 96 ? -2.188 -9.366 -6.355 1.00 10.93 88 LYS A N 1
ATOM 618 C CA . LYS A 1 96 ? -3.134 -9.736 -7.398 1.00 14.16 88 LYS A CA 1
ATOM 619 C C . LYS A 1 96 ? -3.812 -11.013 -6.982 1.00 13.16 88 LYS A C 1
ATOM 620 O O . LYS A 1 96 ? -3.138 -12.003 -6.712 1.00 13.76 88 LYS A O 1
ATOM 626 N N A ASP A 1 97 ? -5.137 -10.988 -6.889 0.37 13.65 89 ASP A N 1
ATOM 627 N N B ASP A 1 97 ? -5.143 -10.993 -6.934 0.63 14.39 89 ASP A N 1
ATOM 628 C CA A ASP A 1 97 ? -5.887 -12.208 -6.630 0.37 15.47 89 ASP A CA 1
ATOM 629 C CA B ASP A 1 97 ? -5.940 -12.175 -6.589 0.63 15.65 89 ASP A CA 1
ATOM 630 C C A ASP A 1 97 ? -5.481 -12.810 -5.282 0.37 14.62 89 ASP A C 1
ATOM 631 C C B ASP A 1 97 ? -5.481 -12.796 -5.283 0.63 14.23 89 ASP A C 1
ATOM 632 O O A ASP A 1 97 ? -5.406 -14.030 -5.138 0.37 16.08 89 ASP A O 1
ATOM 633 O O B ASP A 1 97 ? -5.367 -14.017 -5.175 0.63 15.87 89 ASP A O 1
ATOM 642 N N . GLY A 1 98 ? -5.197 -11.953 -4.304 1.00 13.34 90 GLY A N 1
ATOM 643 C CA . GLY A 1 98 ? -4.833 -12.423 -2.997 1.00 12.97 90 GLY A CA 1
ATOM 644 C C . GLY A 1 98 ? -3.341 -12.690 -2.823 1.00 11.45 90 GLY A C 1
ATOM 645 O O . GLY A 1 98 ? -2.921 -12.983 -1.714 1.00 14.60 90 GLY A O 1
ATOM 646 N N . GLN A 1 99 ? -2.555 -12.645 -3.906 1.00 10.86 91 GLN A N 1
ATOM 647 C CA . GLN A 1 99 ? -1.141 -13.054 -3.855 1.00 11.33 91 GLN A CA 1
ATOM 648 C C . GLN A 1 99 ? -0.203 -11.861 -3.931 1.00 11.59 91 GLN A C 1
ATOM 649 O O . GLN A 1 99 ? -0.357 -11.041 -4.828 1.00 11.60 91 GLN A O 1
ATOM 655 N N . PRO A 1 100 ? 0.785 -11.765 -3.011 1.00 11.05 92 PRO A N 1
ATOM 656 C CA . PRO A 1 100 ? 1.806 -10.725 -3.165 1.00 10.98 92 PRO A CA 1
ATOM 657 C C . PRO A 1 100 ? 2.656 -11.093 -4.367 1.00 12.87 92 PRO A C 1
ATOM 658 O O . PRO A 1 100 ? 3.089 -12.238 -4.489 1.00 18.95 92 PRO A O 1
ATOM 662 N N . VAL A 1 101 ? 2.808 -10.181 -5.303 1.00 10.44 93 VAL A N 1
ATOM 663 C CA . VAL A 1 101 ? 3.587 -10.523 -6.476 1.00 12.69 93 VAL A CA 1
ATOM 664 C C . VAL A 1 101 ? 4.839 -9.680 -6.640 1.00 11.28 93 VAL A C 1
ATOM 665 O O . VAL A 1 101 ? 5.744 -10.122 -7.323 1.00 13.60 93 VAL A O 1
ATOM 669 N N . LYS A 1 102 ? 4.931 -8.519 -6.011 1.00 10.65 94 LYS A N 1
ATOM 670 C CA . LYS A 1 102 ? 6.105 -7.675 -6.191 1.00 11.95 94 LYS A CA 1
ATOM 671 C C . LYS A 1 102 ? 6.223 -6.684 -5.056 1.00 9.51 94 LYS A C 1
ATOM 672 O O . LYS A 1 102 ? 5.197 -6.198 -4.554 1.00 10.09 94 LYS A O 1
ATOM 678 N N . ARG A 1 103 ? 7.458 -6.392 -4.650 1.00 9.57 95 ARG A N 1
ATOM 679 C CA . ARG A 1 103 ? 7.731 -5.442 -3.589 1.00 8.93 95 ARG A CA 1
ATOM 680 C C . ARG A 1 103 ? 8.555 -4.287 -4.130 1.00 9.47 95 ARG A C 1
ATOM 681 O O . ARG A 1 103 ? 9.483 -4.498 -4.923 1.00 10.60 95 ARG A O 1
ATOM 689 N N . ILE A 1 104 ? 8.270 -3.093 -3.645 1.00 7.95 96 ILE A N 1
ATOM 690 C CA . ILE A 1 104 ? 8.990 -1.862 -3.916 1.00 9.12 96 ILE A CA 1
ATOM 691 C C . ILE A 1 104 ? 9.436 -1.302 -2.596 1.00 8.48 96 ILE A C 1
ATOM 692 O O . ILE A 1 104 ? 8.625 -1.169 -1.671 1.00 8.59 96 ILE A O 1
ATOM 697 N N . VAL A 1 105 ? 10.699 -0.913 -2.506 1.00 8.33 97 VAL A N 1
ATOM 698 C CA . VAL A 1 105 ? 11.233 -0.383 -1.274 1.00 11.10 97 VAL A CA 1
ATOM 699 C C . VAL A 1 105 ? 11.643 1.061 -1.484 1.00 10.45 97 VAL A C 1
ATOM 700 O O . VAL A 1 105 ? 12.370 1.376 -2.445 1.00 12.33 97 VAL A O 1
ATOM 704 N N . GLY A 1 106 ? 11.180 1.946 -0.608 1.00 11.58 98 GLY A N 1
ATOM 705 C CA . GLY A 1 106 ? 11.627 3.315 -0.599 1.00 12.27 98 GLY A CA 1
ATOM 706 C C . GLY A 1 106 ? 10.813 4.315 -1.385 1.00 11.03 98 GLY A C 1
ATOM 707 O O . GLY A 1 106 ? 9.969 3.956 -2.198 1.00 13.04 98 GLY A O 1
ATOM 708 N N . ALA A 1 107 ? 11.043 5.591 -1.104 1.00 12.44 99 ALA A N 1
ATOM 709 C CA . ALA A 1 107 ? 10.371 6.677 -1.802 1.00 13.98 99 ALA A CA 1
ATOM 710 C C . ALA A 1 107 ? 11.063 6.985 -3.120 1.00 13.68 99 ALA A C 1
ATOM 711 O O . ALA A 1 107 ? 12.293 7.097 -3.190 1.00 17.88 99 ALA A O 1
ATOM 713 N N . LYS A 1 108 ? 10.269 7.134 -4.172 1.00 16.58 100 LYS A N 1
ATOM 714 C CA . LYS A 1 108 ? 10.802 7.566 -5.455 1.00 17.83 100 LYS A CA 1
ATOM 715 C C . LYS A 1 108 ? 9.698 8.254 -6.246 1.00 16.99 100 LYS A C 1
ATOM 716 O O . LYS A 1 108 ? 8.530 8.230 -5.854 1.00 15.60 100 LYS A O 1
ATOM 722 N N . GLY A 1 109 ? 10.079 8.869 -7.355 1.00 16.89 101 GLY A N 1
ATOM 723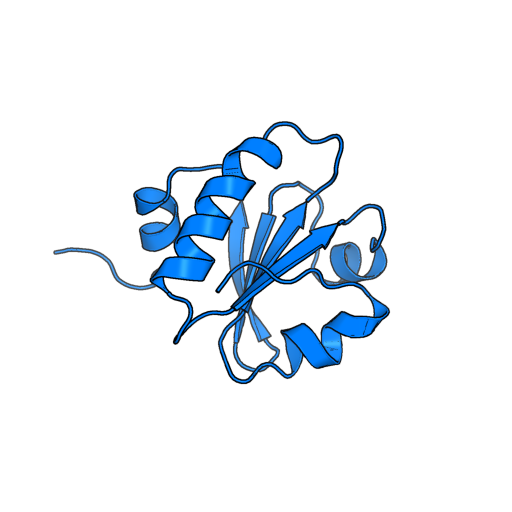 C CA . GLY A 1 109 ? 9.143 9.606 -8.184 1.00 19.59 101 GLY A CA 1
ATOM 724 C C . GLY A 1 109 ? 8.191 8.693 -8.935 1.00 20.18 101 GLY A C 1
ATOM 725 O O . GLY A 1 109 ? 8.403 7.477 -8.998 1.00 15.13 101 GLY A O 1
ATOM 726 N N . LYS A 1 110 ? 7.128 9.274 -9.489 1.00 16.23 102 LYS A N 1
ATOM 727 C CA . LYS A 1 110 ? 6.073 8.492 -10.131 1.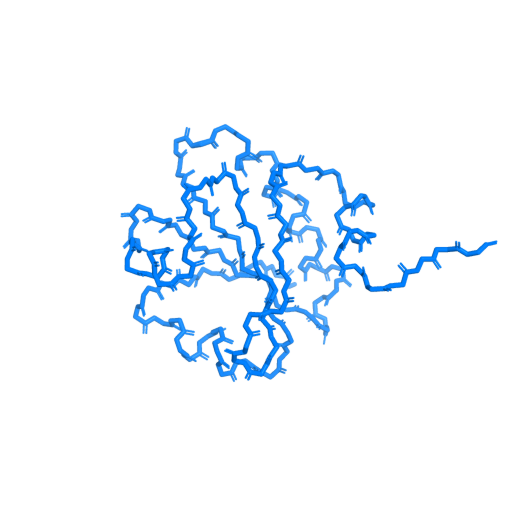00 17.41 102 LYS A CA 1
ATOM 728 C C . LYS A 1 110 ? 6.566 7.687 -11.330 1.00 14.67 102 LYS A C 1
ATOM 729 O O . LYS A 1 110 ? 6.254 6.504 -11.433 1.00 13.61 102 LYS A O 1
ATOM 735 N N . ALA A 1 111 ? 7.354 8.319 -12.202 1.00 15.22 103 ALA A N 1
ATOM 736 C CA . ALA A 1 111 ? 7.899 7.617 -13.359 1.00 17.28 103 ALA A CA 1
ATOM 737 C C . ALA A 1 111 ? 8.745 6.420 -12.931 1.00 15.41 103 ALA A C 1
ATOM 738 O O . ALA A 1 111 ? 8.574 5.326 -13.463 1.00 16.28 103 ALA A O 1
ATOM 740 N N . ALA A 1 112 ? 9.660 6.636 -11.989 1.00 14.69 104 ALA A N 1
ATOM 741 C CA . ALA A 1 112 ? 10.493 5.564 -11.464 1.00 14.24 104 ALA A CA 1
ATOM 742 C C . ALA A 1 112 ? 9.639 4.448 -10.866 1.00 12.16 104 ALA A C 1
ATOM 743 O O . ALA A 1 112 ? 9.916 3.275 -11.059 1.00 12.01 104 ALA A O 1
ATOM 745 N N . LEU A 1 113 ? 8.633 4.817 -10.086 1.00 11.26 105 LEU A N 1
ATOM 746 C CA . LEU A 1 113 ? 7.811 3.831 -9.410 1.00 11.30 105 LEU A CA 1
ATOM 747 C C . LEU A 1 113 ? 7.019 2.973 -10.404 1.00 9.80 105 LEU A C 1
ATOM 748 O O . LEU A 1 113 ? 6.981 1.751 -10.284 1.00 10.11 105 LEU A O 1
ATOM 753 N N . LEU A 1 114 ? 6.392 3.626 -11.378 1.00 12.19 106 LEU A N 1
ATOM 754 C CA . LEU A 1 114 ? 5.617 2.883 -12.363 1.00 11.57 106 LEU A CA 1
ATOM 755 C C . LEU A 1 114 ? 6.506 1.957 -13.189 1.00 12.40 106 LEU A C 1
ATOM 756 O O . LEU A 1 114 ? 6.135 0.813 -13.451 1.00 11.91 106 LEU A O 1
ATOM 761 N N . ARG A 1 115 ? 7.680 2.435 -13.580 1.00 11.15 107 ARG A N 1
ATOM 762 C CA . ARG A 1 115 ? 8.608 1.585 -14.312 1.00 12.85 107 ARG A CA 1
ATOM 763 C C . ARG A 1 115 ? 9.085 0.412 -13.456 1.00 10.94 107 ARG A C 1
ATOM 764 O O . ARG A 1 115 ? 9.228 -0.714 -13.944 1.00 11.68 107 ARG A O 1
ATOM 772 N N . GLU A 1 116 ? 9.331 0.653 -12.177 1.00 10.41 108 GLU A N 1
ATOM 773 C CA . GLU A 1 116 ? 9.776 -0.450 -11.341 1.00 10.46 108 GLU A CA 1
ATOM 774 C C . GLU A 1 116 ? 8.674 -1.477 -11.166 1.00 9.89 108 GLU A C 1
ATOM 775 O O . GLU A 1 116 ? 8.921 -2.675 -11.233 1.00 10.28 108 GLU A O 1
ATOM 781 N N . LEU A 1 117 ? 7.458 -0.984 -10.938 1.00 9.81 109 LEU A N 1
ATOM 782 C CA . LEU A 1 117 ? 6.306 -1.867 -10.815 1.00 12.44 109 LEU A CA 1
ATOM 783 C C . LEU A 1 117 ? 6.096 -2.718 -12.053 1.00 12.21 109 LEU A C 1
ATOM 784 O O . LEU A 1 117 ? 5.760 -3.889 -11.951 1.00 13.69 109 LEU A O 1
ATOM 789 N N . SER A 1 118 ? 6.334 -2.151 -13.226 1.00 10.45 110 SER A N 1
ATOM 790 C CA . SER A 1 118 ? 6.129 -2.864 -14.465 1.00 11.07 110 SER A CA 1
ATOM 791 C C . SER A 1 118 ? 7.029 -4.090 -14.585 1.00 11.21 110 SER A C 1
ATOM 792 O O . SER A 1 118 ? 8.179 -4.068 -14.086 1.00 11.57 110 SER A O 1
ATOM 795 N N . ASP A 1 119 ? 6.548 -5.126 -15.271 1.00 11.83 111 ASP A N 1
ATOM 796 C CA . ASP A 1 119 ? 7.421 -6.221 -15.670 1.00 12.73 111 ASP A CA 1
ATOM 797 C C . ASP A 1 119 ? 7.994 -6.022 -17.073 1.00 13.57 111 ASP A C 1
ATOM 798 O O . ASP A 1 119 ? 8.745 -6.854 -17.563 1.00 17.68 111 ASP A O 1
ATOM 803 N N . ALA A 1 120 ? 7.641 -4.907 -17.702 1.00 11.94 112 ALA A N 1
ATOM 804 C CA . ALA A 1 120 ? 8.135 -4.591 -19.035 1.00 10.64 112 ALA A CA 1
ATOM 805 C C . ALA A 1 120 ? 9.344 -3.667 -18.964 1.00 10.39 112 ALA A C 1
ATOM 806 O O . ALA A 1 120 ? 9.536 -2.979 -17.973 1.00 12.56 112 ALA A O 1
ATOM 808 N N . VAL A 1 121 ? 10.125 -3.669 -20.038 1.00 11.01 113 VAL A N 1
ATOM 809 C CA . VAL A 1 121 ? 11.262 -2.757 -20.161 1.00 11.01 113 VAL A CA 1
ATOM 810 C C . VAL A 1 121 ? 11.134 -2.026 -21.485 1.00 11.76 113 VAL A C 1
ATOM 811 O O . VAL A 1 121 ? 10.609 -2.579 -22.458 1.00 12.46 113 VAL A O 1
ATOM 815 N N . PRO A 1 122 ? 11.598 -0.775 -21.560 1.00 11.75 114 PRO A N 1
ATOM 816 C CA . PRO A 1 122 ? 11.511 -0.072 -22.839 1.00 13.05 114 PRO A CA 1
ATOM 817 C C . PRO A 1 122 ? 12.570 -0.546 -23.834 1.00 13.39 114 PRO A C 1
ATOM 818 O O . PRO A 1 122 ? 13.719 -0.826 -23.441 1.00 14.94 114 PRO A O 1
ATOM 822 N N . ASN A 1 123 ? 12.231 -0.616 -25.113 1.00 14.32 115 ASN A N 1
ATOM 823 C CA . ASN A 1 123 ? 13.257 -0.860 -26.111 1.00 15.19 115 ASN A CA 1
ATOM 824 C C . ASN A 1 123 ? 13.615 0.450 -26.810 1.00 15.75 115 ASN A C 1
ATOM 825 O O . ASN A 1 123 ? 14.394 0.486 -27.766 1.00 16.61 115 ASN A O 1
#

Foldseek 3Di:
DFAAEDAPVCCCPPALQDQAKEKEWEAAPVDDQQVQQRVLRRVCCVVCVVHYHYYYYDCVRHVVVCVVVVNDDPRKIFIDDNRDTDDIDHTHDHNVVVVQVPDPDDDD

Solvent-accessible surface area: 5992 Å² total; per-residue (Å²): 123,67,29,69,158,3,36,54,103,26,10,70,100,56,2,56,69,26,157,70,37,1,0,0,1,0,60,0,88,173,6,41,55,3,122,124,0,24,73,19,0,63,82,0,1,66,108,107,2,120,124,17,21,0,0,37,0,35,18,88,70,12,80,11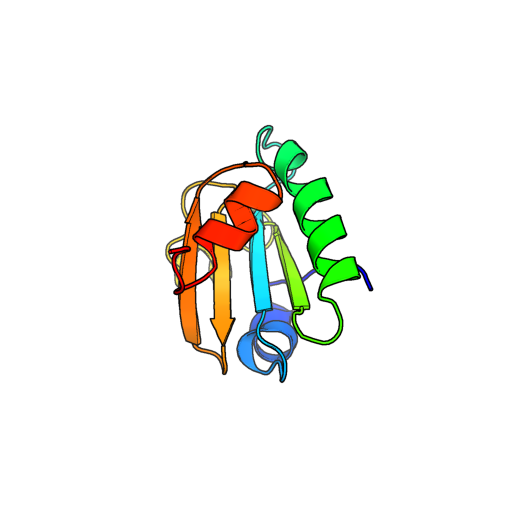2,7,7,73,102,44,142,12,143,63,28,4,1,1,5,16,2,91,127,19,105,69,78,61,99,0,89,23,37,56,42,67,82,52,1,50,148,73,22,50,138,71,126,91,200

Nearest PDB structures (foldseek):
  4wxt-assembly1_A  TM=1.009E+00  e=2.185E-23  Mycobacterium avium subsp. hominissuis 3388
  2i1u-assembly1_A  TM=9.900E-01  e=2.009E-19  Mycobacterium tuberculosis
  4ulx-assembly1_A  TM=9.841E-01  e=1.045E-14  synthetic construct
  7c65-assembly1_A  TM=9.465E-01  e=4.657E-13  Arabidopsis thaliana
  7c3f-assembly4_L  TM=9.576E-01  e=2.155E-12  Arabidopsis thaliana

CATH classification: 3.40.30.10

Sequence (108 aa):
IATIEVSDASFSTDVLASNKPVLVDFWATWCCGPPCKMVAPVLEEIASERGDHLTVAKLDVDANPETAQNFQVVSIPTLILFKDDGQPVKRIVGAKGKAALLRELSDAVPN